Protein AF-A0A3B1DAD1-F1 (afdb_monomer_lite)

pLDDT: mean 84.98, std 16.6, range [37.75, 96.5]

Organism: NCBI:txid652676

Foldseek 3Di:
DDDDDDDDDPPVPDDPPPPPQDAAEDEDALCCLPPCVNQVVQDRFSASSLQSVLVVLVVCPSYQYEYAVVRVVVNVVRYDVVPHDPVSCVSYHHDHPPPVPDDDPVVVVVVVVVLQVQLVVQLVVLVVVLVVCCVPPPDVVSVVSSVVSNVVSNCDDPND

InterPro domains:
  IPR014856 RNA-free ribonuclease P [PF08745] (25-160)
  IPR014856 RNA-free ribonuclease P [PTHR41173] (25-160)
  IPR014856 RNA-free ribonuclease P [TIGR03875] (26-160)

Radius of gyration: 30.33 Å; chains: 1; bounding box: 48×59×116 Å

Secondary structure (DSSP, 8-state):
--------------------PPPEEEE--THHHHSHHHHTTT-SSHHHHHHHHHHHHTT-TTEEEEE-HHHHHHHTTTS-GGGS-TTGGGGEEE----TTT----HHHHHHHHHHHHHHHHHHHHHHHHHHHHHHHH-HHHHHHHHHHHHHHHHH-STT-

Sequence (160 aa):
MQSGDKETGQHAGGYPRAERFKPGKVVLDTSLFVNPDARKYFGDTPTEALEGFLFLAAQIPILEFYMPPSIFRELLNFIHKDKLSGDLLVVLHQKPPNKHELTCPAFLLYELIEDMRDRINKGLRVAESAVRGVSSKGEKVIIQELRRKYREALREGIID

Structure (mmCIF, N/CA/C/O backbone):
data_AF-A0A3B1DAD1-F1
#
_entry.id   AF-A0A3B1DAD1-F1
#
loop_
_atom_site.group_PDB
_atom_site.id
_atom_site.type_symbol
_atom_site.label_atom_id
_atom_site.label_alt_id
_atom_site.label_comp_id
_atom_site.label_asym_id
_atom_site.label_entity_id
_atom_site.label_seq_id
_atom_site.pdbx_PDB_ins_code
_atom_site.Cartn_x
_atom_site.Cartn_y
_atom_site.Cartn_z
_atom_site.occupancy
_atom_site.B_iso_or_equiv
_atom_site.auth_seq_id
_atom_site.auth_comp_id
_atom_site.auth_asym_id
_atom_site.auth_atom_id
_atom_site.pdbx_PDB_model_num
ATOM 1 N N . MET A 1 1 ? -2.921 40.702 -76.253 1.00 40.19 1 MET A N 1
ATOM 2 C CA . MET A 1 1 ? -1.500 40.345 -76.038 1.00 40.19 1 MET A CA 1
ATOM 3 C C . MET A 1 1 ? -1.395 39.986 -74.557 1.00 40.19 1 MET A C 1
ATOM 5 O O . MET A 1 1 ? -1.600 40.874 -73.749 1.00 40.19 1 MET A O 1
ATOM 9 N N . GLN A 1 2 ? -1.498 38.711 -74.143 1.00 40.38 2 GLN A N 1
ATOM 10 C CA . GLN A 1 2 ? -0.359 37.782 -73.927 1.00 40.38 2 GLN A CA 1
ATOM 11 C C . GLN A 1 2 ? 0.885 38.558 -73.465 1.00 40.38 2 GLN A C 1
ATOM 13 O O . GLN A 1 2 ? 1.370 39.400 -74.210 1.00 40.38 2 GLN A O 1
ATOM 18 N N . SER A 1 3 ? 1.379 38.418 -72.235 1.00 38.47 3 SER A N 1
ATOM 19 C CA . SER A 1 3 ? 1.974 37.221 -71.605 1.00 38.47 3 SER A CA 1
ATOM 20 C C . SER A 1 3 ? 2.053 37.516 -70.088 1.00 38.47 3 SER A C 1
ATOM 22 O O . SER A 1 3 ? 2.200 38.675 -69.728 1.00 38.47 3 SER A O 1
ATOM 24 N N . GLY A 1 4 ? 1.841 36.614 -69.130 1.00 40.09 4 GLY A N 1
ATOM 25 C CA . GLY A 1 4 ? 2.505 35.329 -68.974 1.00 40.09 4 GLY A CA 1
ATOM 26 C C . GLY A 1 4 ? 3.767 35.517 -68.130 1.00 40.09 4 GLY A C 1
ATOM 27 O O . GLY A 1 4 ? 4.828 35.649 -68.716 1.00 40.09 4 GLY A O 1
ATOM 28 N N . ASP A 1 5 ? 3.641 35.520 -66.798 1.00 42.44 5 ASP A N 1
ATOM 29 C CA . ASP A 1 5 ? 4.740 35.143 -65.904 1.00 42.44 5 ASP A CA 1
ATOM 30 C C . ASP A 1 5 ? 4.205 34.352 -64.705 1.00 42.44 5 ASP A C 1
ATOM 32 O O . ASP A 1 5 ? 3.169 34.663 -64.113 1.00 42.44 5 ASP A O 1
ATOM 36 N N . LYS A 1 6 ? 4.888 33.238 -64.470 1.00 42.91 6 LYS A N 1
ATOM 37 C CA . LYS A 1 6 ? 4.549 32.110 -63.609 1.00 42.91 6 LYS A CA 1
ATOM 38 C C . LYS A 1 6 ? 5.264 32.224 -62.262 1.00 42.91 6 LYS A C 1
ATOM 40 O O . LYS A 1 6 ? 6.323 32.827 -62.183 1.00 42.91 6 LYS A O 1
ATOM 45 N N . GLU A 1 7 ? 4.739 31.447 -61.307 1.00 38.91 7 GLU A N 1
ATOM 46 C CA . GLU A 1 7 ? 5.480 30.802 -60.206 1.00 38.91 7 GLU A CA 1
ATOM 47 C C . GLU A 1 7 ? 5.955 31.739 -59.070 1.00 38.91 7 GLU A C 1
ATOM 49 O O . GLU A 1 7 ? 6.479 32.817 -59.281 1.00 38.91 7 GLU A O 1
ATOM 54 N N . THR A 1 8 ? 5.781 31.447 -57.781 1.00 37.75 8 THR A N 1
ATOM 55 C CA . THR A 1 8 ? 5.440 30.203 -57.080 1.00 37.75 8 THR A CA 1
ATOM 56 C C . THR A 1 8 ? 4.900 30.575 -55.701 1.00 37.75 8 THR A C 1
ATOM 58 O O . THR A 1 8 ? 5.533 31.333 -54.966 1.00 37.75 8 THR A O 1
ATOM 61 N N . GLY A 1 9 ? 3.758 30.000 -55.325 1.00 40.22 9 GLY A N 1
ATOM 62 C CA . GLY A 1 9 ? 3.328 29.955 -53.934 1.00 40.22 9 GLY A CA 1
ATOM 63 C C . GLY A 1 9 ? 4.258 29.041 -53.141 1.00 40.22 9 GLY A C 1
ATOM 64 O O . GLY A 1 9 ? 4.367 27.853 -53.435 1.00 40.22 9 GLY A O 1
ATOM 65 N N . GLN A 1 10 ? 4.914 29.582 -52.118 1.00 39.16 10 GLN A N 1
ATOM 66 C CA . GLN A 1 10 ? 5.541 28.771 -51.081 1.00 39.16 10 GLN A CA 1
ATOM 67 C C . GLN A 1 10 ? 4.471 28.415 -50.049 1.00 39.16 10 GLN A C 1
ATOM 69 O O . GLN A 1 10 ? 4.306 29.072 -49.024 1.00 39.16 10 GLN A O 1
ATOM 74 N N . HIS A 1 11 ? 3.719 27.352 -50.336 1.00 39.75 11 HIS A N 1
ATOM 75 C CA . HIS A 1 11 ? 3.072 26.586 -49.282 1.00 39.75 11 HIS A CA 1
ATOM 76 C C . HIS A 1 11 ? 4.187 25.944 -48.455 1.00 39.75 11 HIS A C 1
ATOM 78 O O . HIS A 1 11 ? 4.811 24.975 -48.885 1.00 39.75 11 HIS A O 1
ATOM 84 N N . ALA A 1 12 ? 4.459 26.505 -47.277 1.00 45.97 12 ALA A N 1
ATOM 85 C CA . ALA A 1 12 ? 5.251 25.841 -46.256 1.00 45.97 12 ALA A CA 1
ATOM 86 C C . ALA A 1 12 ? 4.487 24.581 -45.822 1.00 45.97 12 ALA A C 1
ATOM 88 O O . ALA A 1 12 ? 3.629 24.618 -44.940 1.00 45.97 12 ALA A O 1
ATOM 89 N N . GLY A 1 13 ? 4.755 23.471 -46.510 1.00 40.97 13 GLY A N 1
ATOM 90 C CA . GLY A 1 13 ? 4.322 22.141 -46.119 1.00 40.97 13 GLY A CA 1
ATOM 91 C C . GLY A 1 13 ? 4.962 21.801 -44.782 1.00 40.97 13 GLY A C 1
ATOM 92 O O . GLY A 1 13 ? 6.097 21.333 -44.723 1.00 40.97 13 GLY A O 1
ATOM 93 N N . GLY A 1 14 ? 4.242 22.076 -43.697 1.00 44.66 14 GLY A N 1
ATOM 94 C CA . GLY A 1 14 ? 4.559 21.526 -42.393 1.00 44.66 14 GLY A CA 1
ATOM 95 C C . GLY A 1 14 ? 4.400 20.016 -42.474 1.00 44.66 14 GLY A C 1
ATOM 96 O O . GLY A 1 14 ? 3.280 19.512 -42.494 1.00 44.66 14 GLY A O 1
ATOM 97 N N . TYR A 1 15 ? 5.517 19.293 -42.549 1.00 45.22 15 TYR A N 1
ATOM 98 C CA . TYR A 1 15 ? 5.517 17.854 -42.322 1.00 45.22 15 TYR A CA 1
ATOM 99 C C . TYR A 1 15 ? 4.831 17.588 -40.975 1.00 45.22 15 TYR A C 1
ATOM 101 O O . TYR A 1 15 ? 5.197 18.237 -39.986 1.00 45.22 15 TYR A O 1
ATOM 109 N N . PRO A 1 16 ? 3.847 16.674 -40.895 1.00 51.47 16 PRO A N 1
ATOM 110 C CA . PRO A 1 16 ? 3.282 16.300 -39.612 1.00 51.47 16 PRO A CA 1
ATOM 111 C C . PRO A 1 16 ? 4.430 15.777 -38.750 1.00 51.47 16 PRO A C 1
ATOM 113 O O . PRO A 1 16 ? 5.113 14.816 -39.106 1.00 51.47 16 PRO A O 1
ATOM 116 N N . ARG A 1 17 ? 4.695 16.469 -37.638 1.00 59.19 17 ARG A N 1
ATOM 117 C CA . ARG A 1 17 ? 5.663 16.037 -36.634 1.00 59.19 17 ARG A CA 1
ATOM 118 C C . ARG A 1 17 ? 5.222 14.646 -36.201 1.00 59.19 17 ARG A C 1
ATOM 120 O O . ARG A 1 17 ? 4.178 14.537 -35.566 1.00 59.19 17 ARG A O 1
ATOM 127 N N . ALA A 1 18 ? 5.982 13.616 -36.582 1.00 59.94 18 ALA A N 1
ATOM 128 C CA . ALA A 1 18 ? 5.729 12.249 -36.152 1.00 59.94 18 ALA A CA 1
ATOM 129 C C . ALA A 1 18 ? 5.472 12.279 -34.642 1.00 59.94 18 ALA A C 1
ATOM 131 O O . ALA A 1 18 ? 6.298 12.815 -33.891 1.00 59.94 18 ALA A O 1
ATOM 132 N N . GLU A 1 19 ? 4.291 11.823 -34.218 1.00 64.62 19 GLU A N 1
ATOM 133 C CA . GLU A 1 19 ? 3.950 11.765 -32.803 1.00 64.62 19 GLU A CA 1
ATOM 134 C C . GLU A 1 19 ? 5.079 11.017 -32.100 1.00 64.62 19 GLU A C 1
ATOM 136 O O . GLU A 1 19 ? 5.363 9.857 -32.402 1.00 64.62 19 GLU A O 1
ATOM 141 N N . ARG A 1 20 ? 5.801 11.716 -31.215 1.00 69.06 20 ARG A N 1
ATOM 142 C CA . ARG A 1 20 ? 6.846 11.086 -30.410 1.00 69.06 20 ARG A CA 1
ATOM 143 C C . ARG A 1 20 ? 6.175 9.962 -29.639 1.00 69.06 20 ARG A C 1
ATOM 145 O O . ARG A 1 20 ? 5.320 10.239 -28.797 1.00 69.06 20 ARG A O 1
ATOM 152 N N . PHE A 1 21 ? 6.576 8.731 -29.934 1.00 74.88 21 PHE A N 1
ATOM 153 C CA . PHE A 1 21 ? 6.165 7.561 -29.182 1.00 74.88 21 PHE A CA 1
ATOM 154 C C . PHE A 1 21 ? 6.388 7.841 -27.689 1.00 74.88 21 PHE A C 1
ATOM 156 O O . PHE A 1 21 ? 7.508 8.141 -27.266 1.00 74.88 21 PHE A O 1
ATOM 163 N N . LYS A 1 22 ? 5.304 7.838 -26.908 1.00 82.56 22 LYS A N 1
A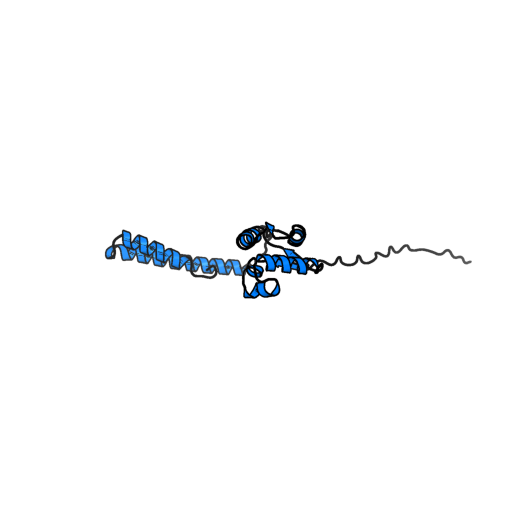TOM 164 C CA . LYS A 1 22 ? 5.366 7.979 -25.454 1.00 82.56 22 LYS A CA 1
ATOM 165 C C . LYS A 1 22 ? 5.409 6.571 -24.868 1.00 82.56 22 LYS A C 1
ATOM 167 O O . LYS A 1 22 ? 4.431 5.848 -25.059 1.00 82.56 22 LYS A O 1
ATOM 172 N N . PRO A 1 23 ? 6.489 6.182 -24.173 1.00 86.50 23 PRO A N 1
ATOM 173 C CA . PRO A 1 23 ? 6.541 4.873 -23.549 1.00 86.50 23 PRO A CA 1
ATOM 174 C C . PRO A 1 23 ? 5.432 4.730 -22.505 1.00 86.50 23 PRO A C 1
ATOM 176 O O . PRO A 1 23 ? 5.053 5.691 -21.823 1.00 86.50 23 PRO A O 1
ATOM 179 N N . GLY A 1 24 ? 4.895 3.515 -22.402 1.00 95.12 24 GLY A N 1
ATOM 180 C CA . GLY A 1 24 ? 3.993 3.145 -21.320 1.00 95.12 24 GLY A CA 1
ATOM 181 C C . GLY A 1 24 ? 4.724 3.213 -19.981 1.00 95.12 24 GLY A C 1
ATOM 182 O O . GLY A 1 24 ? 5.943 3.081 -19.924 1.00 95.12 24 GLY A O 1
ATOM 183 N N . LYS A 1 25 ? 3.994 3.438 -18.889 1.00 95.06 25 LYS A N 1
ATOM 184 C CA . LYS A 1 25 ? 4.587 3.566 -17.551 1.00 95.06 25 LYS A CA 1
ATOM 185 C C . LYS A 1 25 ? 4.078 2.461 -16.655 1.00 95.06 25 LYS A C 1
ATOM 187 O O . LYS A 1 25 ? 2.869 2.282 -16.533 1.00 95.06 25 LYS A O 1
ATOM 192 N N . VAL A 1 26 ? 5.003 1.767 -16.008 1.00 96.12 26 VAL A N 1
ATOM 193 C CA . VAL A 1 26 ? 4.706 0.685 -15.073 1.00 96.12 26 VAL A CA 1
ATOM 194 C C . VAL A 1 26 ? 5.300 1.047 -13.723 1.00 96.12 26 VAL A C 1
ATOM 196 O O . VAL A 1 26 ? 6.459 1.447 -13.639 1.00 96.12 26 VAL A O 1
ATOM 199 N N . VAL A 1 27 ? 4.505 0.925 -12.663 1.00 95.62 27 VAL A N 1
ATOM 200 C CA . VAL A 1 27 ? 4.977 1.101 -11.286 1.00 95.62 27 VAL A CA 1
ATOM 201 C C . VAL A 1 27 ? 5.158 -0.277 -10.666 1.00 95.62 27 VAL A C 1
ATOM 203 O O . VAL A 1 27 ? 4.240 -1.091 -10.693 1.00 95.62 27 VAL A O 1
ATOM 206 N N . LEU A 1 28 ? 6.350 -0.531 -10.141 1.00 95.62 28 LEU A N 1
ATOM 207 C CA . LEU A 1 28 ? 6.750 -1.798 -9.549 1.00 95.62 28 LEU A CA 1
ATOM 208 C C . LEU A 1 28 ? 6.614 -1.760 -8.030 1.00 95.62 28 LEU A C 1
ATOM 210 O O . LEU A 1 28 ? 6.861 -0.732 -7.392 1.00 95.62 28 LEU A O 1
ATOM 214 N N . ASP A 1 29 ? 6.284 -2.918 -7.474 1.00 94.75 29 ASP A N 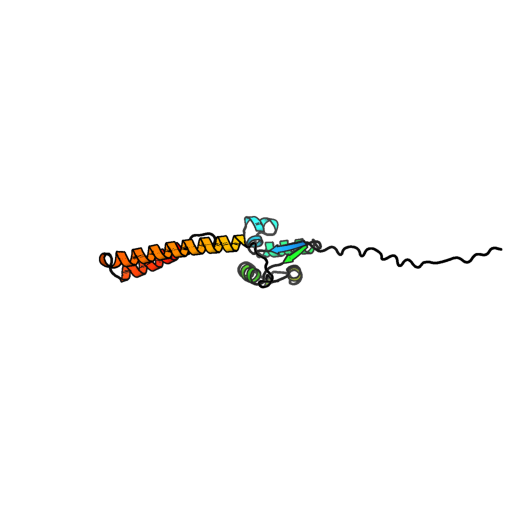1
ATOM 215 C CA . ASP A 1 29 ? 6.158 -3.166 -6.042 1.00 94.75 29 ASP A CA 1
ATOM 216 C C . ASP A 1 29 ? 7.165 -4.237 -5.579 1.00 94.75 29 ASP A C 1
ATOM 218 O O . ASP A 1 29 ? 7.666 -5.016 -6.394 1.00 94.75 29 ASP A O 1
ATOM 222 N N . THR A 1 30 ? 7.475 -4.285 -4.280 1.00 94.31 30 THR A N 1
ATOM 223 C CA . THR A 1 30 ? 8.380 -5.289 -3.691 1.00 94.31 30 THR A CA 1
ATOM 224 C C . THR A 1 30 ? 7.848 -6.704 -3.885 1.00 94.31 30 THR A C 1
ATOM 226 O O . THR A 1 30 ? 8.616 -7.630 -4.155 1.00 94.31 30 THR A O 1
ATOM 229 N N . SER A 1 31 ? 6.526 -6.865 -3.809 1.00 94.94 31 SER A N 1
ATOM 230 C CA . SER A 1 31 ? 5.826 -8.142 -3.926 1.00 94.94 31 SER A CA 1
ATOM 231 C C . SER A 1 31 ? 6.159 -8.902 -5.215 1.00 94.94 31 SER A C 1
ATOM 233 O O . SER A 1 31 ? 6.260 -10.127 -5.169 1.00 94.94 31 SER A O 1
ATOM 235 N N . LEU A 1 32 ? 6.437 -8.205 -6.325 1.00 95.56 32 LEU A N 1
ATOM 236 C CA . LEU A 1 32 ? 6.859 -8.810 -7.596 1.00 95.56 32 LEU A CA 1
ATOM 237 C C . LEU A 1 32 ? 8.141 -9.649 -7.457 1.00 95.56 32 LEU A C 1
ATOM 239 O O . LEU A 1 32 ? 8.286 -10.674 -8.120 1.00 95.56 32 LEU A O 1
ATOM 243 N N . PHE A 1 33 ? 9.053 -9.221 -6.584 1.00 96.19 33 PHE A N 1
ATOM 244 C CA . PHE A 1 33 ? 10.364 -9.841 -6.380 1.00 96.19 33 PHE A CA 1
ATOM 245 C C . PHE A 1 33 ? 10.416 -10.708 -5.123 1.00 96.19 33 PHE A C 1
ATOM 247 O O . PHE A 1 33 ? 11.238 -11.614 -5.028 1.00 96.19 33 PHE A O 1
ATOM 254 N N . VAL A 1 34 ? 9.552 -10.441 -4.143 1.00 94.75 34 VAL A N 1
ATOM 255 C CA . VAL A 1 34 ? 9.570 -11.128 -2.846 1.00 94.75 34 VAL A CA 1
ATOM 256 C C . VAL A 1 34 ? 8.606 -12.312 -2.819 1.00 94.75 34 VAL A C 1
ATOM 258 O O . VAL A 1 34 ? 8.959 -13.359 -2.274 1.00 94.75 34 VAL A O 1
ATOM 261 N N . ASN A 1 35 ? 7.426 -12.212 -3.440 1.00 95.62 35 ASN A N 1
ATOM 262 C CA . ASN A 1 35 ? 6.455 -13.306 -3.461 1.00 95.62 35 ASN A CA 1
ATOM 263 C C . ASN A 1 35 ? 6.978 -14.473 -4.332 1.00 95.62 35 ASN A C 1
ATOM 265 O O . ASN A 1 35 ? 7.199 -14.260 -5.526 1.00 95.62 35 ASN A O 1
ATOM 269 N N . PRO A 1 36 ? 7.148 -15.700 -3.786 1.00 94.25 36 PRO A N 1
ATOM 270 C CA . PRO A 1 36 ? 7.587 -16.869 -4.553 1.00 94.25 36 PRO A CA 1
ATOM 271 C C . PRO A 1 36 ? 6.783 -17.116 -5.837 1.00 94.25 36 PRO A C 1
ATOM 273 O O . PRO A 1 36 ? 7.364 -17.432 -6.873 1.00 94.25 36 PRO A O 1
ATOM 276 N N . ASP A 1 37 ? 5.461 -16.923 -5.797 1.00 94.38 37 ASP A N 1
ATOM 277 C CA . ASP A 1 37 ? 4.584 -17.198 -6.938 1.00 94.38 37 ASP A CA 1
ATOM 278 C C . ASP A 1 37 ? 4.766 -16.210 -8.090 1.00 94.38 37 ASP A C 1
ATOM 280 O O . ASP A 1 37 ? 4.587 -16.583 -9.253 1.00 94.38 37 ASP A O 1
ATOM 284 N N . ALA A 1 38 ? 5.123 -14.966 -7.766 1.00 93.06 38 ALA A N 1
ATOM 285 C CA . ALA A 1 38 ? 5.386 -13.916 -8.741 1.00 93.06 38 ALA A CA 1
ATOM 286 C C . ALA A 1 38 ? 6.829 -13.985 -9.255 1.00 93.06 38 ALA A C 1
ATOM 288 O O . ALA A 1 38 ? 7.064 -13.922 -10.461 1.00 93.06 38 ALA A O 1
ATOM 289 N N . ARG A 1 39 ? 7.801 -14.159 -8.353 1.00 94.75 39 ARG A N 1
ATOM 290 C CA . ARG A 1 39 ? 9.221 -14.034 -8.697 1.00 94.75 39 ARG A CA 1
ATOM 291 C C . ARG A 1 39 ? 9.773 -15.206 -9.508 1.00 94.75 39 ARG A C 1
ATOM 293 O O . ARG A 1 39 ? 10.752 -15.017 -10.220 1.00 94.75 39 ARG A O 1
ATOM 300 N N . LYS A 1 40 ? 9.127 -16.381 -9.463 1.00 93.31 40 LYS A N 1
ATOM 301 C CA . LYS A 1 40 ? 9.548 -17.609 -10.173 1.00 93.31 40 LYS A CA 1
ATOM 302 C C . LYS A 1 40 ? 9.761 -17.444 -11.683 1.00 93.31 40 LYS A C 1
ATOM 304 O O . LYS A 1 40 ? 10.429 -18.265 -12.295 1.00 93.31 40 LYS A O 1
ATOM 309 N N . TYR A 1 41 ? 9.175 -16.411 -12.290 1.00 92.06 41 TYR A N 1
ATOM 310 C CA . TYR A 1 41 ? 9.364 -16.096 -13.709 1.00 92.06 41 TYR A CA 1
ATOM 311 C C . TYR A 1 41 ? 10.655 -15.311 -13.996 1.00 92.06 41 TYR A C 1
ATOM 313 O O . TYR A 1 41 ? 11.022 -15.163 -15.158 1.00 92.06 41 TYR A O 1
ATOM 321 N N . PHE A 1 42 ? 11.327 -14.804 -12.960 1.00 94.81 42 PHE A N 1
ATOM 322 C CA . PHE A 1 42 ? 12.499 -13.932 -13.064 1.00 94.81 42 PHE A CA 1
ATOM 323 C C . PHE A 1 42 ? 13.730 -14.482 -12.331 1.00 94.81 42 PHE A C 1
ATOM 325 O O . PHE A 1 42 ? 14.846 -14.216 -12.765 1.00 94.81 42 PHE A O 1
ATOM 332 N N . GLY A 1 43 ? 13.548 -15.233 -11.238 1.00 94.69 43 GLY A N 1
ATOM 333 C CA . GLY A 1 43 ? 14.638 -15.853 -10.477 1.00 94.69 43 GLY A CA 1
ATOM 334 C C . GLY A 1 43 ? 14.163 -16.575 -9.212 1.00 94.69 43 GLY A C 1
ATOM 335 O O . GLY A 1 43 ? 13.037 -16.371 -8.750 1.00 94.69 43 GLY A O 1
ATOM 336 N N . ASP A 1 44 ? 15.023 -17.415 -8.634 1.00 94.50 44 ASP A N 1
ATOM 337 C CA . ASP A 1 44 ? 14.679 -18.252 -7.474 1.00 94.50 44 ASP A CA 1
ATOM 338 C C . ASP A 1 44 ? 14.722 -17.455 -6.160 1.00 94.50 44 ASP A C 1
ATOM 340 O O . ASP A 1 44 ? 13.885 -17.633 -5.258 1.00 94.50 44 ASP A O 1
ATOM 344 N N . THR A 1 45 ? 15.658 -16.510 -6.068 1.00 95.81 45 THR A N 1
ATOM 345 C CA . THR A 1 45 ? 15.792 -15.558 -4.958 1.00 95.81 45 THR A CA 1
ATOM 346 C C . THR A 1 45 ? 15.287 -14.158 -5.335 1.00 95.81 45 THR A C 1
ATOM 348 O O . THR A 1 45 ? 15.261 -13.807 -6.513 1.00 95.81 45 THR A O 1
ATOM 351 N N . PRO A 1 46 ? 14.933 -13.291 -4.363 1.00 96.12 46 PRO A N 1
ATOM 352 C CA . PRO A 1 46 ? 14.546 -11.908 -4.664 1.00 96.12 46 PRO A CA 1
ATOM 353 C C . PRO A 1 46 ? 15.627 -11.094 -5.389 1.00 96.12 46 PRO A C 1
ATOM 355 O O . PRO A 1 46 ? 15.304 -10.208 -6.177 1.00 96.12 46 PRO A O 1
ATOM 358 N N . THR A 1 47 ? 16.908 -11.390 -5.134 1.00 95.75 47 THR A N 1
ATOM 359 C CA . THR A 1 47 ? 18.027 -10.699 -5.800 1.00 95.75 47 THR A CA 1
ATOM 360 C C . THR A 1 47 ? 18.101 -11.096 -7.273 1.00 95.75 47 THR A C 1
ATOM 362 O O . THR A 1 47 ? 18.120 -10.219 -8.130 1.00 95.75 47 THR A O 1
ATOM 365 N N . GLU A 1 48 ? 18.061 -12.398 -7.566 1.00 95.38 48 GLU A N 1
ATOM 366 C CA . GLU A 1 48 ? 18.044 -12.911 -8.943 1.00 95.38 48 GLU A CA 1
ATOM 367 C C . GLU A 1 48 ? 16.788 -12.468 -9.688 1.00 95.38 48 GLU A C 1
ATOM 369 O O . GLU A 1 48 ? 16.866 -12.081 -10.846 1.00 95.38 48 GLU A O 1
ATOM 374 N N . ALA A 1 49 ? 15.632 -12.461 -9.019 1.00 96.50 49 ALA A N 1
ATOM 375 C CA . ALA A 1 49 ? 14.388 -12.010 -9.622 1.00 96.50 49 ALA A CA 1
ATOM 376 C C . ALA A 1 49 ? 14.439 -10.533 -10.026 1.00 96.50 49 ALA A C 1
ATOM 378 O O . ALA A 1 49 ? 13.969 -10.173 -11.103 1.00 96.50 49 ALA A O 1
ATOM 379 N N . LEU A 1 50 ? 15.025 -9.671 -9.188 1.00 95.62 50 LEU A N 1
ATOM 380 C CA . LEU A 1 50 ? 15.237 -8.272 -9.547 1.00 95.62 50 LEU A CA 1
ATOM 381 C C . LEU A 1 50 ? 16.216 -8.145 -10.719 1.00 95.62 50 LEU A C 1
ATOM 383 O O . LEU A 1 50 ? 15.941 -7.407 -11.660 1.00 95.62 50 LEU A O 1
ATOM 387 N N . GLU A 1 51 ? 17.338 -8.860 -10.685 1.00 94.56 51 GLU A N 1
ATOM 388 C CA . GLU A 1 51 ? 18.340 -8.818 -11.752 1.00 94.56 51 GLU A CA 1
ATOM 389 C C . GLU A 1 51 ? 17.779 -9.312 -13.094 1.00 94.56 51 GLU A C 1
ATOM 391 O O . GLU A 1 51 ? 17.866 -8.604 -14.101 1.00 94.56 51 GLU A O 1
ATOM 396 N N . GLY A 1 52 ? 17.130 -10.477 -13.098 1.00 94.75 52 GLY A N 1
ATOM 397 C CA . GLY A 1 52 ? 16.491 -11.067 -14.271 1.00 94.75 52 GLY A CA 1
ATOM 398 C C . GLY A 1 52 ? 15.380 -10.180 -14.828 1.00 94.75 52 GLY A C 1
ATOM 399 O O . GLY A 1 52 ? 15.296 -9.975 -16.039 1.00 94.75 52 GLY A O 1
ATOM 400 N N . PHE A 1 53 ? 14.574 -9.569 -13.955 1.00 95.81 53 PHE A N 1
ATOM 401 C CA . PHE A 1 53 ? 13.588 -8.582 -14.379 1.00 95.81 53 PHE A CA 1
ATOM 402 C C . PHE A 1 53 ? 14.242 -7.363 -15.039 1.00 95.81 53 PHE A C 1
ATOM 404 O O . PHE A 1 53 ? 13.819 -6.972 -16.124 1.00 95.81 53 PHE A O 1
ATOM 411 N N . LEU A 1 54 ? 15.261 -6.757 -14.418 1.00 94.38 54 LEU A N 1
ATOM 412 C CA . LEU A 1 54 ? 15.915 -5.558 -14.957 1.00 94.38 54 LEU A CA 1
ATOM 413 C C . LEU A 1 54 ? 16.601 -5.842 -16.298 1.00 94.38 54 LEU A C 1
ATOM 415 O O . LEU A 1 54 ? 16.568 -4.993 -17.189 1.00 94.38 54 LEU A O 1
ATOM 419 N N . PHE A 1 55 ? 17.156 -7.043 -16.470 1.00 93.88 55 PHE A N 1
ATOM 420 C CA . PHE A 1 55 ? 17.709 -7.496 -17.743 1.00 93.88 55 PHE A CA 1
ATOM 421 C C . PHE A 1 55 ? 16.650 -7.537 -18.853 1.00 93.88 55 PHE A C 1
ATOM 423 O O . PHE A 1 55 ? 16.883 -7.021 -19.946 1.00 93.88 55 PHE A O 1
ATOM 430 N N . LEU A 1 56 ? 15.467 -8.094 -18.575 1.00 94.00 56 LEU A N 1
ATOM 431 C CA . LEU A 1 56 ? 14.352 -8.113 -19.529 1.00 94.00 56 LEU A CA 1
ATOM 432 C C . LEU A 1 56 ? 13.788 -6.707 -19.773 1.00 94.00 56 LEU A C 1
ATOM 434 O O . LEU A 1 56 ? 13.520 -6.329 -20.912 1.00 94.00 56 LEU A O 1
ATOM 438 N N . ALA A 1 57 ? 13.645 -5.908 -18.716 1.00 93.94 57 ALA A N 1
ATOM 439 C CA . ALA A 1 57 ? 13.152 -4.538 -18.781 1.00 93.94 57 ALA A CA 1
ATOM 440 C C . ALA A 1 57 ? 14.036 -3.648 -19.670 1.00 93.94 57 ALA A C 1
ATOM 442 O O . ALA A 1 57 ? 13.511 -2.860 -20.455 1.00 93.94 57 ALA A O 1
ATOM 443 N N . ALA A 1 58 ? 15.362 -3.826 -19.622 1.00 92.44 58 ALA A N 1
ATOM 444 C CA . ALA A 1 58 ? 16.310 -3.111 -20.479 1.00 92.44 58 ALA A CA 1
ATOM 445 C C . ALA A 1 58 ? 16.075 -3.350 -21.984 1.00 92.44 58 ALA A C 1
ATOM 447 O O . ALA A 1 58 ? 16.457 -2.523 -22.811 1.00 92.44 58 ALA A O 1
ATOM 448 N N . GLN A 1 59 ? 15.442 -4.468 -22.349 1.00 92.94 59 GLN A N 1
ATOM 449 C CA . GLN A 1 59 ? 15.162 -4.848 -23.736 1.00 92.94 59 GLN A CA 1
ATOM 450 C C . GLN A 1 59 ? 13.804 -4.334 -24.239 1.00 92.94 59 GLN A C 1
ATOM 452 O O . GLN A 1 59 ? 13.481 -4.513 -25.414 1.00 92.94 59 GLN A O 1
ATOM 457 N N . ILE A 1 60 ? 13.004 -3.688 -23.381 1.00 92.81 60 ILE A N 1
ATOM 458 C CA . ILE A 1 60 ? 11.650 -3.217 -23.698 1.00 92.81 60 ILE A CA 1
ATOM 459 C C . ILE A 1 60 ? 11.633 -1.677 -23.684 1.00 92.81 60 ILE A C 1
ATOM 461 O O . ILE A 1 60 ? 11.134 -1.068 -22.740 1.00 92.81 60 ILE A O 1
ATOM 465 N N . PRO A 1 61 ? 12.117 -1.000 -24.748 1.00 87.50 61 PRO A N 1
ATOM 466 C CA . PRO A 1 61 ? 12.200 0.467 -24.790 1.00 87.50 61 PRO A CA 1
ATOM 467 C C . PRO A 1 61 ? 10.827 1.149 -24.855 1.00 87.50 61 PRO A C 1
ATOM 469 O O . PRO A 1 61 ? 10.720 2.369 -24.744 1.00 87.50 61 PRO A O 1
ATOM 472 N N . ILE A 1 62 ? 9.764 0.367 -25.064 1.00 94.06 62 ILE A N 1
ATOM 473 C CA . ILE A 1 62 ? 8.394 0.866 -25.110 1.00 94.06 62 ILE A CA 1
ATOM 474 C C . ILE A 1 62 ? 7.779 1.095 -23.723 1.00 94.06 62 ILE A C 1
ATOM 476 O O . ILE A 1 62 ? 6.687 1.660 -23.642 1.00 94.06 62 ILE A O 1
ATOM 480 N N . LEU A 1 63 ? 8.453 0.665 -22.650 1.00 95.31 63 LEU A N 1
ATOM 481 C CA . LEU A 1 63 ? 8.006 0.807 -21.268 1.00 95.31 63 LEU A CA 1
ATOM 482 C C . LEU A 1 63 ? 9.073 1.493 -20.410 1.00 95.31 63 LEU A C 1
ATOM 484 O O . LEU A 1 63 ? 10.263 1.230 -20.536 1.00 95.31 63 LEU A O 1
ATOM 488 N N . GLU A 1 64 ? 8.620 2.338 -19.491 1.00 95.12 64 GLU A N 1
ATOM 489 C CA . GLU A 1 64 ? 9.424 2.906 -18.413 1.00 95.12 64 GLU A CA 1
ATOM 490 C C . GLU A 1 64 ? 8.974 2.313 -17.077 1.00 95.12 64 GLU A C 1
ATOM 492 O O . GLU A 1 64 ? 7.780 2.318 -16.744 1.00 95.12 64 GLU A O 1
ATOM 497 N N . PHE A 1 65 ? 9.940 1.852 -16.287 1.00 96.00 65 PHE A N 1
ATOM 498 C CA . PHE A 1 65 ? 9.688 1.212 -15.003 1.00 96.00 65 PHE A CA 1
ATOM 499 C C . PHE A 1 65 ? 10.011 2.154 -13.851 1.00 96.00 65 PHE A C 1
ATOM 501 O O . PHE A 1 65 ? 11.112 2.694 -13.748 1.00 96.00 65 PHE A O 1
ATOM 508 N N . TYR A 1 66 ? 9.039 2.335 -12.964 1.00 95.94 66 TYR A N 1
ATOM 509 C CA . TYR A 1 66 ? 9.123 3.235 -11.825 1.00 95.94 66 TYR A CA 1
ATOM 510 C C . TYR A 1 66 ? 8.974 2.477 -10.515 1.00 95.94 66 TYR A C 1
ATOM 512 O O . TYR A 1 66 ? 8.196 1.535 -10.418 1.00 95.94 66 TYR A O 1
ATOM 520 N N . MET A 1 67 ? 9.649 2.946 -9.472 1.00 95.94 67 MET A N 1
ATOM 521 C CA . MET A 1 67 ? 9.417 2.483 -8.107 1.00 95.94 67 MET A CA 1
ATOM 522 C C . MET A 1 67 ? 9.481 3.667 -7.139 1.00 95.94 67 MET A C 1
ATOM 524 O O . MET A 1 67 ? 10.419 4.466 -7.206 1.00 95.94 67 MET A O 1
ATOM 528 N N . PRO A 1 68 ? 8.522 3.830 -6.214 1.00 95.38 68 PRO A N 1
ATOM 529 C CA . PRO A 1 68 ? 8.652 4.847 -5.182 1.00 95.38 68 PRO A CA 1
ATOM 530 C C . PRO A 1 68 ? 9.876 4.570 -4.290 1.00 95.38 68 PRO A C 1
ATOM 532 O O . PRO A 1 68 ? 10.095 3.421 -3.904 1.00 95.38 68 PRO A O 1
ATOM 535 N N . PRO A 1 69 ? 10.644 5.593 -3.866 1.00 94.56 69 PRO A N 1
ATOM 536 C CA . PRO A 1 69 ? 11.830 5.380 -3.031 1.00 94.56 69 PRO A CA 1
ATOM 537 C C . PRO A 1 69 ? 11.556 4.640 -1.712 1.00 94.56 69 PRO A C 1
ATOM 539 O O . PRO A 1 69 ? 12.433 3.963 -1.189 1.00 94.56 69 PRO A O 1
ATOM 542 N N . SER A 1 70 ? 10.351 4.770 -1.146 1.00 94.56 70 SER A N 1
ATOM 543 C CA . SER A 1 70 ? 9.947 4.018 0.050 1.00 94.56 70 SER A CA 1
ATOM 544 C C . SER A 1 70 ? 9.832 2.521 -0.212 1.00 94.56 70 SER A C 1
ATOM 546 O O . SER A 1 70 ? 10.313 1.740 0.599 1.00 94.56 70 SER A O 1
ATOM 548 N N . ILE A 1 71 ? 9.256 2.150 -1.354 1.00 95.56 71 ILE A N 1
ATOM 549 C CA . ILE A 1 71 ? 9.106 0.761 -1.792 1.00 95.56 71 ILE A CA 1
ATOM 550 C C . ILE A 1 71 ? 10.480 0.178 -2.133 1.00 95.56 71 ILE A C 1
ATOM 552 O O . ILE A 1 71 ? 10.815 -0.919 -1.705 1.00 95.56 71 ILE A O 1
ATOM 556 N N . PHE A 1 72 ? 11.351 0.954 -2.786 1.00 93.88 72 PHE A N 1
ATOM 557 C CA . PHE A 1 72 ? 12.727 0.515 -3.030 1.00 93.88 72 PHE A CA 1
ATOM 558 C C . PHE A 1 72 ? 13.505 0.271 -1.726 1.00 93.88 72 PHE A C 1
ATOM 560 O O . PHE A 1 72 ? 14.245 -0.703 -1.623 1.00 93.88 72 PHE A O 1
ATOM 567 N N . ARG A 1 73 ? 13.315 1.107 -0.695 1.00 94.19 73 ARG A N 1
ATOM 568 C CA . ARG A 1 73 ? 13.914 0.869 0.632 1.00 94.19 73 ARG A CA 1
ATOM 569 C C . ARG A 1 73 ? 13.403 -0.405 1.295 1.00 94.19 73 ARG A C 1
ATOM 571 O O . ARG A 1 73 ? 14.182 -1.073 1.961 1.00 94.19 73 ARG A O 1
ATOM 578 N N . GLU A 1 74 ? 12.126 -0.726 1.132 1.00 95.06 74 GLU A N 1
ATOM 579 C CA . GLU A 1 74 ? 11.574 -1.989 1.615 1.00 95.06 74 GLU A CA 1
ATOM 580 C C . GLU A 1 74 ? 12.216 -3.176 0.888 1.00 95.06 74 GLU A C 1
ATOM 582 O O . GLU A 1 74 ? 12.648 -4.126 1.540 1.00 95.06 74 GLU A O 1
ATOM 587 N N . LEU A 1 75 ? 12.372 -3.077 -0.438 1.00 94.69 75 LEU A N 1
ATOM 588 C CA . LEU A 1 75 ? 12.998 -4.111 -1.260 1.00 94.69 75 LEU A CA 1
ATOM 589 C C . LEU A 1 75 ? 14.431 -4.419 -0.811 1.00 94.69 75 LEU A C 1
ATOM 591 O O . LEU A 1 75 ? 14.815 -5.585 -0.784 1.00 94.69 75 LEU A O 1
ATOM 595 N N . LEU A 1 76 ? 15.198 -3.400 -0.402 1.00 93.25 76 LEU A N 1
ATOM 596 C CA . LEU A 1 76 ? 16.572 -3.560 0.098 1.00 93.25 76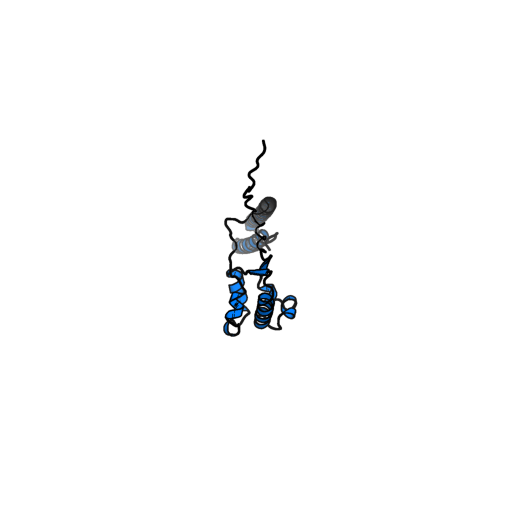 LEU A CA 1
ATOM 597 C C . LEU A 1 76 ? 16.690 -4.500 1.309 1.00 93.25 76 LEU A C 1
ATOM 599 O O . LEU A 1 76 ? 17.778 -5.010 1.551 1.00 93.25 76 LEU A O 1
ATOM 603 N N . ASN A 1 77 ? 15.604 -4.777 2.037 1.00 95.56 77 ASN A N 1
ATOM 604 C CA . ASN A 1 77 ? 15.617 -5.760 3.126 1.00 95.56 77 ASN A CA 1
ATOM 605 C C . ASN A 1 77 ? 15.647 -7.217 2.629 1.00 95.56 77 ASN A C 1
ATOM 607 O O . ASN A 1 77 ? 15.927 -8.122 3.411 1.00 95.56 77 ASN A O 1
ATOM 611 N N . PHE A 1 78 ? 15.345 -7.449 1.349 1.00 95.12 78 PHE A N 1
ATOM 612 C CA . PHE A 1 78 ? 15.223 -8.780 0.748 1.00 95.12 78 PHE A CA 1
ATOM 613 C C . PHE A 1 78 ? 16.313 -9.086 -0.284 1.00 95.12 78 PHE A C 1
ATOM 615 O O . PHE A 1 78 ? 16.423 -10.229 -0.729 1.00 95.12 78 PHE A O 1
ATOM 622 N N . ILE A 1 79 ? 17.096 -8.081 -0.689 1.00 94.06 79 ILE A N 1
ATOM 623 C CA . ILE A 1 79 ? 18.086 -8.201 -1.764 1.00 94.06 79 ILE A CA 1
ATOM 624 C C . ILE A 1 79 ? 19.502 -7.875 -1.295 1.00 94.06 79 ILE A C 1
ATOM 626 O O . ILE A 1 79 ? 19.722 -7.037 -0.422 1.00 94.06 79 ILE A O 1
ATOM 630 N N . HIS A 1 80 ? 20.480 -8.487 -1.956 1.00 91.88 80 HIS A N 1
ATOM 631 C CA . HIS A 1 80 ? 21.896 -8.168 -1.795 1.00 91.88 80 HIS A CA 1
ATOM 632 C C . HIS A 1 80 ? 22.319 -7.176 -2.878 1.00 91.88 80 HIS A C 1
ATOM 634 O O . HIS A 1 80 ? 22.648 -7.561 -3.998 1.00 91.88 80 HIS A O 1
ATOM 640 N N . LYS A 1 81 ? 22.265 -5.877 -2.563 1.00 83.75 81 LYS A N 1
ATOM 641 C CA . LYS A 1 81 ? 22.529 -4.800 -3.536 1.00 83.75 81 LYS A CA 1
ATOM 642 C C . LYS A 1 81 ? 23.930 -4.878 -4.155 1.00 83.75 81 LYS A C 1
ATOM 644 O O . LYS A 1 81 ? 24.101 -4.498 -5.306 1.00 83.75 81 LYS A O 1
ATOM 649 N N . ASP A 1 82 ? 24.911 -5.363 -3.404 1.00 86.25 82 ASP A N 1
ATOM 650 C CA . ASP A 1 82 ? 26.294 -5.587 -3.840 1.00 86.25 82 ASP A CA 1
ATOM 651 C C . ASP A 1 82 ? 26.421 -6.611 -4.976 1.00 86.25 82 ASP A C 1
ATOM 653 O O . ASP A 1 82 ? 27.403 -6.585 -5.711 1.00 86.25 82 ASP A O 1
ATOM 657 N N . LYS A 1 83 ? 25.415 -7.474 -5.148 1.00 85.62 83 LYS A N 1
ATOM 658 C CA . LYS A 1 83 ? 25.367 -8.470 -6.222 1.00 85.62 83 LYS A CA 1
ATOM 659 C C . LYS A 1 83 ? 24.691 -7.964 -7.494 1.00 85.62 83 LYS A C 1
ATOM 661 O O . LYS A 1 83 ? 24.714 -8.665 -8.494 1.00 85.62 83 LYS A O 1
ATOM 666 N N . LEU A 1 84 ? 24.090 -6.774 -7.469 1.00 83.94 84 LEU A N 1
ATOM 667 C CA . LEU A 1 84 ? 23.411 -6.210 -8.632 1.00 83.94 84 LEU A CA 1
ATOM 668 C C . LEU A 1 84 ? 24.391 -5.411 -9.486 1.00 83.94 84 LEU A C 1
ATOM 670 O O . LEU A 1 84 ? 25.107 -4.545 -8.979 1.00 83.94 84 LEU A O 1
ATOM 674 N N . SER A 1 85 ? 24.360 -5.636 -10.799 1.00 80.44 85 SER A N 1
ATOM 675 C CA . SER A 1 85 ? 25.078 -4.774 -11.736 1.00 80.44 85 SER A CA 1
ATOM 676 C C . SER A 1 85 ? 24.564 -3.331 -11.641 1.00 80.44 85 SER A C 1
ATOM 678 O O . SER A 1 85 ? 23.363 -3.071 -11.761 1.00 80.44 85 SER A O 1
ATOM 680 N N . GLY A 1 86 ? 25.479 -2.378 -11.435 1.00 75.88 86 GLY A N 1
ATOM 681 C CA . GLY A 1 86 ? 25.149 -0.953 -11.323 1.00 75.88 86 GLY A CA 1
ATOM 682 C C . GLY A 1 86 ? 24.426 -0.405 -12.557 1.00 75.88 86 GLY A C 1
ATOM 683 O O . GLY A 1 86 ? 23.553 0.452 -12.420 1.00 75.88 86 GLY A O 1
ATOM 684 N N . ASP A 1 87 ? 24.716 -0.961 -13.735 1.00 76.88 87 ASP A N 1
ATOM 685 C CA . ASP A 1 87 ? 24.112 -0.556 -15.007 1.00 76.88 87 ASP A CA 1
ATOM 686 C C . ASP A 1 87 ? 22.632 -0.956 -15.102 1.00 76.88 87 ASP A C 1
ATOM 688 O O . ASP A 1 87 ? 21.820 -0.226 -15.670 1.00 76.88 87 ASP A O 1
ATOM 692 N N . LEU A 1 88 ? 22.242 -2.076 -14.481 1.00 78.25 88 LEU A N 1
ATOM 693 C CA . LEU A 1 88 ? 20.850 -2.539 -14.467 1.00 78.25 88 LEU A CA 1
ATOM 694 C C . LEU A 1 88 ? 19.966 -1.665 -13.575 1.00 78.25 88 LEU A C 1
ATOM 696 O O . LEU A 1 88 ? 18.784 -1.482 -13.859 1.00 78.25 88 LEU A O 1
ATOM 700 N N . LEU A 1 89 ? 20.531 -1.064 -12.524 1.00 78.44 89 LEU A N 1
ATOM 701 C CA . LEU A 1 89 ? 19.784 -0.160 -11.647 1.00 78.44 89 LEU A CA 1
ATOM 702 C C . LEU A 1 89 ? 19.350 1.131 -12.356 1.00 78.44 89 LEU A C 1
ATOM 704 O O . LEU A 1 89 ? 18.391 1.759 -11.914 1.00 78.44 89 LEU A O 1
ATOM 708 N N . VAL A 1 90 ? 20.002 1.508 -13.462 1.00 85.88 90 VAL A N 1
ATOM 709 C CA . VAL A 1 90 ? 19.616 2.674 -14.275 1.00 85.88 90 VAL A CA 1
ATOM 710 C C . VAL A 1 90 ? 18.263 2.460 -14.966 1.00 85.88 90 VAL A C 1
ATOM 712 O O . VAL A 1 90 ? 17.546 3.428 -15.211 1.00 85.88 90 VAL A O 1
ATOM 715 N N . VAL A 1 91 ? 17.879 1.203 -15.219 1.00 90.00 91 VAL A N 1
ATOM 716 C CA . VAL A 1 91 ? 16.584 0.829 -15.819 1.00 90.00 91 VAL A CA 1
ATOM 717 C C . VAL A 1 91 ? 15.410 1.159 -14.885 1.00 90.00 91 VAL A C 1
ATOM 719 O O . VAL A 1 91 ? 14.287 1.368 -15.343 1.00 90.00 91 VAL A O 1
ATOM 722 N N . LEU A 1 92 ? 15.653 1.231 -13.570 1.00 92.56 92 LEU A N 1
ATOM 723 C CA . LEU A 1 92 ? 14.623 1.478 -12.568 1.00 92.56 92 LEU A CA 1
ATOM 724 C C . LEU A 1 92 ? 14.585 2.947 -12.132 1.00 92.56 92 LEU A C 1
ATOM 726 O O . LEU A 1 92 ? 15.421 3.422 -11.360 1.00 92.56 92 LEU A O 1
ATOM 730 N N . HIS A 1 93 ? 13.538 3.663 -12.532 1.00 94.31 93 HIS A N 1
ATOM 731 C CA . HIS A 1 93 ? 13.351 5.056 -12.147 1.00 94.31 93 HIS A CA 1
ATOM 732 C C . HIS A 1 93 ? 12.745 5.180 -10.747 1.00 94.31 93 HIS A C 1
ATOM 734 O O . HIS A 1 93 ? 11.549 4.965 -10.528 1.00 94.31 93 HIS A O 1
ATOM 740 N N . GLN A 1 94 ? 13.550 5.616 -9.780 1.00 93.38 94 GLN A N 1
ATOM 741 C CA . GLN A 1 94 ? 13.031 5.941 -8.455 1.00 93.38 94 GLN A CA 1
ATOM 742 C C . GLN A 1 94 ? 12.295 7.284 -8.469 1.00 93.38 94 GLN A C 1
ATOM 744 O O . GLN A 1 94 ? 12.916 8.343 -8.561 1.00 93.38 94 GLN A O 1
ATOM 749 N N . LYS A 1 95 ? 10.962 7.253 -8.361 1.00 93.44 95 LYS A N 1
ATOM 750 C CA . LYS A 1 95 ? 10.128 8.463 -8.391 1.00 93.44 95 LYS A CA 1
ATOM 751 C C . LYS A 1 95 ? 8.983 8.383 -7.379 1.00 93.44 95 LYS A C 1
ATOM 753 O O . LYS A 1 95 ? 8.186 7.448 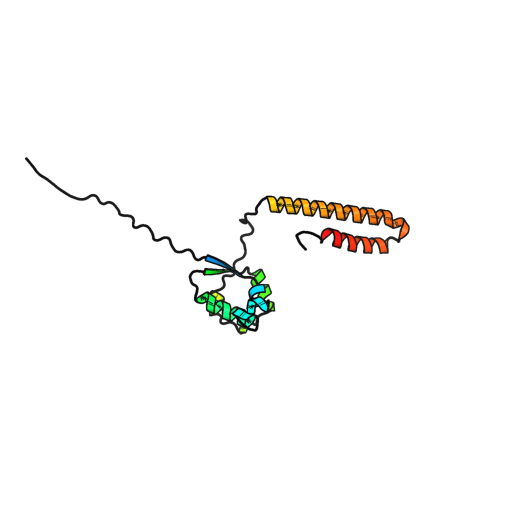-7.443 1.00 93.44 95 LYS A O 1
ATOM 758 N N . PRO A 1 96 ? 8.863 9.346 -6.445 1.00 90.75 96 PRO A N 1
ATOM 759 C CA . PRO A 1 96 ? 7.725 9.390 -5.538 1.00 90.75 96 PRO A CA 1
ATOM 760 C C . PRO A 1 96 ? 6.444 9.817 -6.278 1.00 90.75 96 PRO A C 1
ATOM 762 O O . PRO A 1 96 ? 6.521 10.562 -7.261 1.00 90.75 96 PRO A O 1
ATOM 765 N N . PRO A 1 97 ? 5.258 9.404 -5.796 1.00 88.50 97 PRO A N 1
ATOM 766 C CA . PRO A 1 97 ? 4.001 9.939 -6.304 1.00 88.50 97 PRO A CA 1
ATOM 767 C C . PRO A 1 97 ? 3.916 11.445 -6.027 1.00 88.50 97 PRO A C 1
ATOM 769 O O . PRO A 1 97 ? 4.347 11.912 -4.967 1.00 88.50 97 PRO A O 1
ATOM 772 N N . ASN A 1 98 ? 3.329 12.208 -6.954 1.00 89.12 98 ASN A N 1
ATOM 773 C CA . ASN A 1 98 ? 3.101 13.636 -6.740 1.00 89.12 98 ASN A CA 1
ATOM 774 C C . ASN A 1 98 ? 1.885 13.856 -5.835 1.00 89.12 98 ASN A C 1
ATOM 776 O O . ASN A 1 98 ? 0.780 14.080 -6.314 1.00 89.12 98 ASN A O 1
ATOM 780 N N . LYS A 1 99 ? 2.099 13.790 -4.519 1.00 85.56 99 LYS A N 1
ATOM 781 C CA . LYS A 1 99 ? 1.034 13.839 -3.503 1.00 85.56 99 LYS A CA 1
ATOM 782 C C . LYS A 1 99 ? 0.145 15.086 -3.573 1.00 85.56 99 LYS A C 1
ATOM 784 O O . LYS A 1 99 ? -0.984 15.025 -3.106 1.00 85.56 99 LYS A O 1
ATOM 789 N N . HIS A 1 100 ? 0.642 16.191 -4.127 1.00 88.06 100 HIS A N 1
ATOM 790 C CA . HIS A 1 100 ? -0.097 17.455 -4.210 1.00 88.06 100 HIS A CA 1
ATOM 791 C C . HIS A 1 100 ? -0.961 17.576 -5.472 1.00 88.06 100 HIS A C 1
ATOM 793 O O . HIS A 1 100 ? -1.867 18.399 -5.503 1.00 88.06 100 HIS A O 1
ATOM 799 N N . GLU A 1 101 ? -0.705 16.750 -6.489 1.00 88.69 101 GLU A N 1
ATOM 800 C CA . GLU A 1 101 ? -1.430 16.750 -7.770 1.00 88.69 101 GLU A CA 1
ATOM 801 C C . GLU A 1 101 ? -2.277 15.482 -7.969 1.00 88.69 101 GLU A C 1
ATOM 803 O O . GLU A 1 101 ? -2.821 15.252 -9.050 1.00 88.69 101 GLU A O 1
ATOM 808 N N . LEU A 1 102 ? -2.386 14.628 -6.947 1.00 87.06 102 LEU A N 1
ATOM 809 C CA . LEU A 1 102 ? -3.226 13.437 -7.022 1.00 87.06 102 LEU A CA 1
ATOM 810 C C . LEU A 1 102 ? -4.697 13.838 -7.133 1.00 87.06 102 LEU A C 1
ATOM 812 O O . LEU A 1 102 ? -5.234 14.547 -6.283 1.00 87.06 102 LEU A O 1
ATOM 816 N N . THR A 1 103 ? -5.359 13.323 -8.165 1.00 89.00 103 THR A N 1
ATOM 817 C CA . THR A 1 103 ? -6.815 13.371 -8.286 1.00 89.00 103 THR A CA 1
ATOM 818 C C . THR A 1 103 ? -7.390 12.069 -7.744 1.00 89.00 103 THR A C 1
ATOM 820 O O . THR A 1 103 ? -6.902 10.982 -8.049 1.00 89.00 103 THR A O 1
ATOM 823 N N . CYS A 1 104 ? -8.407 12.179 -6.895 1.00 87.31 104 CYS A N 1
ATOM 824 C CA . CYS A 1 104 ? -9.099 11.044 -6.300 1.00 87.31 104 CYS A CA 1
ATOM 825 C C . CYS A 1 104 ? -10.604 11.230 -6.527 1.00 87.31 104 CYS A C 1
ATOM 827 O O . CYS A 1 104 ? -11.110 12.328 -6.269 1.00 87.31 104 CYS A O 1
ATOM 829 N N . PRO A 1 105 ? -11.328 10.209 -7.018 1.00 94.25 105 PRO A N 1
ATOM 830 C CA . PRO A 1 105 ? -12.780 10.258 -7.087 1.00 94.25 105 PRO A CA 1
ATOM 831 C C . PRO A 1 105 ? -13.392 10.631 -5.733 1.00 94.25 105 PRO A C 1
ATOM 833 O O . PRO A 1 105 ? -13.101 10.002 -4.717 1.00 94.25 105 PRO A O 1
ATOM 836 N N . ALA A 1 106 ? -14.272 11.634 -5.719 1.00 95.06 106 ALA A N 1
ATOM 837 C CA . ALA A 1 106 ? -14.833 12.161 -4.475 1.00 95.06 106 ALA A CA 1
ATOM 838 C C . ALA A 1 106 ? -15.594 11.102 -3.657 1.00 95.06 106 ALA A C 1
ATOM 840 O O . ALA A 1 106 ? -15.616 11.186 -2.433 1.00 95.06 106 ALA A O 1
ATOM 841 N N . PHE A 1 107 ? -16.177 10.086 -4.305 1.00 94.75 107 PHE A N 1
ATOM 842 C CA . PHE A 1 107 ? -16.907 9.025 -3.605 1.00 94.75 107 PHE A CA 1
ATOM 843 C C . PHE A 1 107 ? -16.019 8.249 -2.617 1.00 94.75 107 PHE A C 1
ATOM 845 O O . PHE A 1 107 ? -16.499 7.911 -1.544 1.00 94.75 107 PHE A O 1
ATOM 852 N N . LEU A 1 108 ? -14.722 8.070 -2.906 1.00 93.00 108 LEU A N 1
ATOM 853 C CA . LEU A 1 108 ? -13.784 7.411 -1.987 1.00 93.00 108 LEU A CA 1
ATOM 854 C C . LEU A 1 108 ? -13.597 8.215 -0.693 1.00 93.00 108 LEU A C 1
ATOM 856 O O . LEU A 1 108 ? -13.450 7.646 0.385 1.00 93.00 108 LEU A O 1
ATOM 860 N N . LEU A 1 109 ? -13.638 9.550 -0.779 1.00 92.75 109 LEU A N 1
ATOM 861 C CA . LEU A 1 109 ? -13.615 10.409 0.405 1.00 92.75 109 LEU A CA 1
ATOM 862 C C . LEU A 1 109 ? -14.913 10.278 1.209 1.00 92.75 109 LEU A C 1
ATOM 864 O O . LEU A 1 109 ? -14.865 10.240 2.435 1.00 92.75 109 LEU A O 1
ATOM 868 N N . TYR A 1 110 ? -16.063 10.202 0.538 1.00 94.81 110 TYR A N 1
ATOM 869 C CA . TYR A 1 110 ? -17.342 9.990 1.218 1.00 94.81 110 TYR A CA 1
ATOM 870 C C . TYR A 1 110 ? -17.400 8.626 1.912 1.00 94.81 110 TYR A C 1
ATOM 872 O O . TYR A 1 110 ? -17.799 8.568 3.071 1.00 94.81 110 TYR A O 1
ATOM 880 N N . GLU A 1 111 ? -16.936 7.558 1.261 1.00 93.69 111 GLU A N 1
ATOM 881 C CA . GLU A 1 111 ? -16.822 6.227 1.871 1.00 93.69 111 GLU A CA 1
ATOM 882 C C . GLU A 1 111 ? -15.906 6.244 3.099 1.00 93.69 111 GLU A C 1
ATOM 884 O O . GLU A 1 111 ? -16.276 5.716 4.147 1.00 93.69 111 GLU A O 1
ATOM 889 N N . LEU A 1 112 ? -14.756 6.923 3.014 1.00 92.62 112 LEU A N 1
ATOM 890 C CA . LEU A 1 112 ? -13.865 7.106 4.160 1.00 92.62 112 LEU A CA 1
ATOM 891 C C . LEU A 1 112 ? -14.557 7.846 5.315 1.00 92.62 112 LEU A C 1
ATOM 893 O O . LEU A 1 112 ? -14.393 7.465 6.472 1.00 92.62 112 LEU A O 1
ATOM 897 N N . ILE A 1 113 ? -15.320 8.904 5.026 1.00 94.06 113 ILE A N 1
ATOM 898 C CA . ILE A 1 113 ? -16.036 9.674 6.054 1.00 94.06 113 ILE A CA 1
ATOM 899 C C . ILE A 1 113 ? -17.096 8.811 6.745 1.00 94.06 113 ILE A C 1
ATOM 901 O O . ILE A 1 113 ? -17.207 8.868 7.972 1.00 94.06 113 ILE A O 1
ATOM 905 N N . GLU A 1 114 ? -17.867 8.026 5.990 1.00 94.19 114 GLU A N 1
ATOM 906 C CA . GLU A 1 114 ? -18.872 7.128 6.569 1.00 94.19 114 GLU A CA 1
ATOM 907 C C . GLU A 1 114 ? -18.217 6.037 7.429 1.00 94.19 114 GLU A C 1
ATOM 909 O O . GLU A 1 114 ? -18.603 5.862 8.585 1.00 94.19 114 GLU A O 1
ATOM 914 N N . ASP A 1 115 ? -17.147 5.398 6.942 1.00 92.75 115 ASP A N 1
ATOM 915 C CA . ASP A 1 115 ? -16.385 4.404 7.712 1.00 92.75 115 ASP A CA 1
ATOM 916 C C . ASP A 1 115 ? -15.817 5.010 9.011 1.00 92.75 115 ASP A C 1
ATOM 918 O O . ASP A 1 115 ? -15.947 4.437 10.097 1.00 92.75 115 ASP A O 1
ATOM 922 N N . MET A 1 116 ? -15.265 6.227 8.949 1.00 92.88 116 MET A N 1
ATOM 923 C CA . MET A 1 116 ? -14.799 6.945 10.138 1.00 92.88 116 MET A CA 1
ATOM 924 C C . MET A 1 116 ? -15.934 7.251 11.121 1.00 92.88 116 MET A C 1
ATOM 926 O O . MET A 1 116 ? -15.744 7.114 12.333 1.00 92.88 116 MET A O 1
ATOM 930 N N . ARG A 1 117 ? -17.113 7.657 10.635 1.00 94.06 117 ARG A N 1
ATOM 931 C CA . ARG A 1 117 ? -18.278 7.933 11.486 1.00 94.06 117 ARG A CA 1
ATOM 932 C C . ARG A 1 117 ? -18.730 6.672 12.217 1.00 94.06 117 ARG A C 1
ATOM 934 O O . ARG A 1 117 ? -18.972 6.722 13.425 1.00 94.06 117 ARG A O 1
ATOM 941 N N . ASP A 1 118 ? -18.777 5.542 11.523 1.00 93.06 118 ASP A N 1
ATOM 942 C CA . ASP A 1 118 ? -19.147 4.259 12.115 1.00 93.06 118 ASP A CA 1
ATOM 943 C C . ASP A 1 118 ? -18.135 3.794 13.163 1.00 93.06 118 ASP A C 1
ATOM 945 O O . ASP A 1 118 ? -18.528 3.366 14.255 1.00 93.06 118 ASP A O 1
ATOM 949 N N . ARG A 1 119 ? -16.833 3.954 12.899 1.00 92.62 119 ARG A N 1
ATOM 950 C CA . ARG A 1 119 ? -15.774 3.680 13.886 1.00 92.62 119 ARG A CA 1
ATOM 951 C C . ARG A 1 119 ? -15.911 4.557 15.130 1.00 92.62 119 ARG A C 1
ATOM 953 O O . ARG A 1 119 ? -15.825 4.045 16.247 1.00 92.62 119 ARG A O 1
ATOM 960 N N . ILE A 1 120 ? -16.179 5.855 14.967 1.00 93.12 120 ILE A N 1
ATOM 961 C CA . ILE A 1 120 ? -16.400 6.781 16.091 1.00 93.12 120 ILE A CA 1
ATOM 962 C C . ILE A 1 120 ? -17.618 6.346 16.916 1.00 93.12 120 ILE A C 1
ATOM 964 O O . ILE A 1 120 ? -17.530 6.259 18.142 1.00 93.12 120 ILE A O 1
ATOM 968 N N . ASN A 1 121 ? -18.728 5.993 16.263 1.00 94.50 121 ASN A N 1
ATOM 969 C CA . ASN A 1 121 ? -19.937 5.513 16.935 1.00 94.50 121 ASN A CA 1
ATOM 970 C C . ASN A 1 121 ? -19.698 4.202 17.704 1.00 94.50 121 ASN A C 1
ATOM 972 O O . ASN A 1 121 ? -20.154 4.054 18.842 1.00 94.50 121 ASN A O 1
ATOM 976 N N . LYS A 1 122 ? -18.953 3.250 17.124 1.00 93.31 122 LYS A N 1
ATOM 977 C CA . LYS A 1 122 ? -18.521 2.029 17.825 1.00 93.31 122 LYS A CA 1
ATOM 978 C C . LYS A 1 122 ? -17.654 2.374 19.041 1.00 93.31 122 LYS A C 1
ATOM 980 O O . LYS A 1 122 ? -17.914 1.869 20.133 1.00 93.31 122 LYS A O 1
ATOM 985 N N . GLY A 1 123 ? -16.676 3.267 18.879 1.00 94.38 123 GLY A N 1
ATOM 986 C CA . GLY A 1 123 ? -15.809 3.745 19.959 1.00 94.38 123 GLY A CA 1
ATOM 987 C C . GLY A 1 123 ? -16.590 4.375 21.116 1.00 94.38 123 GLY A C 1
ATOM 988 O O . GLY A 1 123 ? -16.327 4.056 22.278 1.00 94.38 123 GLY A O 1
ATOM 989 N N . LEU A 1 124 ? -17.607 5.190 20.810 1.00 95.44 124 LEU A N 1
ATOM 990 C CA . LEU A 1 124 ? -18.509 5.776 21.805 1.00 95.44 124 LEU A CA 1
ATOM 991 C C . LEU A 1 124 ? -19.245 4.693 22.605 1.00 95.44 124 LEU A C 1
ATOM 993 O O . LEU A 1 124 ? -19.220 4.718 23.833 1.00 95.44 124 LEU A O 1
ATOM 997 N N . ARG A 1 125 ? -19.823 3.689 21.934 1.00 94.94 125 ARG A N 1
ATOM 998 C CA . ARG A 1 125 ? -20.510 2.570 22.610 1.00 94.94 125 ARG A CA 1
ATOM 999 C C . ARG A 1 125 ? -19.574 1.779 23.526 1.00 94.94 125 ARG A C 1
ATOM 1001 O O . ARG A 1 125 ? -19.984 1.351 24.609 1.00 94.94 125 ARG A O 1
ATOM 1008 N N . VAL A 1 126 ? -18.317 1.585 23.119 1.00 95.31 126 VAL A N 1
ATOM 1009 C CA . VAL A 1 126 ? -17.297 0.937 23.959 1.00 95.31 126 VAL A CA 1
ATOM 1010 C C . VAL A 1 126 ? -17.003 1.783 25.204 1.00 95.31 126 VAL A C 1
ATOM 1012 O O . VAL A 1 126 ? -16.942 1.233 26.305 1.00 95.31 126 VAL A O 1
ATOM 1015 N N . ALA A 1 127 ? -16.871 3.103 25.058 1.00 94.56 127 ALA A N 1
ATOM 1016 C CA . ALA A 1 127 ? -16.648 4.015 26.178 1.00 94.56 127 ALA A CA 1
ATOM 1017 C C . ALA A 1 127 ? -17.841 4.044 27.151 1.00 94.56 127 ALA A C 1
ATOM 1019 O O . ALA A 1 127 ? -17.651 3.891 28.358 1.00 94.56 127 ALA A O 1
ATOM 1020 N N . GLU A 1 128 ? -19.073 4.143 26.644 1.00 94.62 128 GLU A N 1
ATOM 1021 C CA . GLU A 1 128 ? -20.292 4.069 27.462 1.00 94.62 128 GLU A CA 1
ATOM 1022 C C . GLU A 1 128 ? -20.378 2.751 28.242 1.00 94.62 128 GLU A C 1
ATOM 1024 O O . GLU A 1 128 ? -20.698 2.740 29.433 1.00 94.62 128 GLU A O 1
ATOM 1029 N N . SER A 1 129 ? -20.046 1.632 27.590 1.00 91.81 129 SER A N 1
ATOM 1030 C CA . SER A 1 129 ? -20.024 0.309 28.224 1.00 91.81 129 SER A CA 1
ATOM 1031 C C . SER A 1 129 ? -18.990 0.231 29.347 1.00 91.81 129 SER A C 1
ATOM 1033 O O . SER A 1 129 ? -19.264 -0.353 30.396 1.00 91.81 129 SER A O 1
ATOM 1035 N N . ALA A 1 130 ? -17.817 0.842 29.156 1.00 92.75 130 ALA A N 1
ATOM 1036 C CA . ALA A 1 130 ? -16.781 0.907 30.180 1.00 92.75 130 ALA A CA 1
ATOM 1037 C C . ALA A 1 130 ? -17.253 1.704 31.404 1.00 92.75 130 ALA A C 1
ATOM 1039 O O . ALA A 1 130 ? -17.130 1.208 32.521 1.00 92.75 130 ALA A O 1
ATOM 1040 N N . VAL A 1 131 ? -17.866 2.878 31.197 1.00 91.50 131 VAL A N 1
ATOM 1041 C CA . VAL A 1 131 ? -18.417 3.715 32.280 1.00 91.50 131 VAL A CA 1
ATOM 1042 C C . VAL A 1 131 ? -19.490 2.963 33.071 1.00 91.50 131 VAL A C 1
ATOM 1044 O O . VAL A 1 131 ? -19.441 2.935 34.299 1.00 91.50 131 VAL A O 1
ATOM 1047 N N . ARG A 1 132 ? -20.418 2.277 32.389 1.00 87.81 132 ARG A N 1
ATOM 1048 C CA . ARG A 1 132 ? -21.452 1.451 33.047 1.00 87.81 132 ARG A CA 1
ATOM 1049 C C . ARG A 1 132 ? -20.864 0.265 33.815 1.00 87.81 132 ARG A C 1
ATOM 1051 O O . ARG A 1 132 ? -21.437 -0.170 34.808 1.00 87.81 132 ARG A O 1
ATOM 1058 N N . GLY A 1 133 ? -19.723 -0.258 33.370 1.00 80.88 133 GLY A N 1
ATOM 1059 C CA . GLY A 1 133 ? -19.041 -1.377 34.011 1.00 80.88 133 GLY A CA 1
ATOM 1060 C C . GLY A 1 133 ? -18.329 -1.026 35.321 1.00 80.88 133 GLY A C 1
ATOM 1061 O O . GLY A 1 133 ? -18.049 -1.951 36.089 1.00 80.88 133 GLY A O 1
ATOM 1062 N N . VAL A 1 134 ? -18.043 0.258 35.601 1.00 80.69 134 VAL A N 1
ATOM 1063 C CA . VAL A 1 134 ? -17.161 0.705 36.711 1.00 80.69 134 VAL A CA 1
ATOM 1064 C C . VAL A 1 134 ? -17.587 0.162 38.061 1.00 80.69 134 VAL A C 1
ATOM 1066 O O . VAL A 1 134 ? -16.758 -0.375 38.796 1.00 80.69 134 VAL A O 1
ATOM 1069 N N . SER A 1 135 ? -18.885 0.191 38.336 1.00 76.19 135 SER A N 1
ATOM 1070 C CA . SER A 1 135 ? -19.454 -0.299 39.589 1.00 76.19 135 SER A CA 1
ATOM 1071 C C . SER A 1 135 ? -19.285 -1.812 39.799 1.00 76.19 135 SER A C 1
ATOM 1073 O O . SER A 1 135 ? -19.465 -2.282 40.914 1.00 76.19 135 SER A O 1
ATOM 1075 N N . SER A 1 136 ? -18.950 -2.578 38.750 1.00 77.44 136 SER A N 1
ATOM 1076 C CA . SER A 1 136 ? -18.944 -4.050 38.771 1.00 77.44 136 SER A CA 1
ATOM 1077 C C . SER A 1 136 ? -17.558 -4.705 38.738 1.00 77.44 136 SER A C 1
ATOM 1079 O O . SER A 1 136 ? -17.386 -5.766 39.329 1.00 77.44 136 SER A O 1
ATOM 1081 N N . LYS A 1 137 ? -16.570 -4.121 38.042 1.00 74.31 137 LYS A N 1
ATOM 1082 C CA . LYS A 1 137 ? -15.295 -4.809 37.724 1.00 74.31 137 LYS A CA 1
ATOM 1083 C C . LYS A 1 137 ? -14.030 -4.119 38.241 1.00 74.31 137 LYS A C 1
ATOM 1085 O O . LYS A 1 137 ? -12.934 -4.637 38.037 1.00 74.31 137 LYS A O 1
ATOM 1090 N N . GLY A 1 138 ? -14.165 -2.996 38.946 1.00 85.06 138 GLY A N 1
ATOM 1091 C CA . GLY A 1 138 ? -13.029 -2.214 39.429 1.00 85.06 138 GLY A CA 1
ATOM 1092 C C . GLY A 1 138 ? -12.301 -1.469 38.302 1.00 85.06 138 GLY A C 1
ATOM 1093 O O . GLY A 1 138 ? -12.199 -1.925 37.162 1.00 85.06 138 GLY A O 1
ATOM 1094 N N . GLU A 1 139 ? -11.778 -0.289 38.624 1.00 89.19 139 GLU A N 1
ATOM 1095 C CA . GLU A 1 139 ? -11.284 0.684 37.642 1.00 89.19 139 GLU A CA 1
ATOM 1096 C C . GLU A 1 139 ? -10.164 0.136 36.738 1.00 89.19 139 GLU A C 1
ATOM 1098 O O . GLU A 1 139 ? -10.214 0.263 35.513 1.00 89.19 139 GLU A O 1
ATOM 1103 N N . LYS A 1 140 ? -9.170 -0.545 37.322 1.00 89.69 140 LYS A N 1
ATOM 1104 C CA . LYS A 1 140 ? -7.982 -1.026 36.596 1.00 89.69 140 LYS A CA 1
ATOM 1105 C C . LYS A 1 140 ? -8.323 -2.033 35.490 1.00 89.69 140 LYS A C 1
ATOM 1107 O O . LYS A 1 140 ? -7.750 -1.961 34.402 1.00 89.69 140 LYS A O 1
ATOM 1112 N N . VAL A 1 141 ? -9.251 -2.952 35.761 1.00 91.00 141 VAL A N 1
ATOM 1113 C CA . VAL A 1 141 ? -9.690 -3.979 34.800 1.00 91.00 141 VAL A CA 1
ATOM 1114 C C . VAL A 1 141 ? -10.420 -3.321 33.632 1.00 91.00 141 VAL A C 1
ATOM 1116 O O . VAL A 1 141 ? -10.168 -3.639 32.472 1.00 91.00 141 VAL A O 1
ATOM 1119 N N . ILE A 1 142 ? -11.264 -2.335 33.928 1.00 93.44 142 ILE A N 1
ATOM 1120 C CA . ILE A 1 142 ? -12.061 -1.634 32.920 1.00 93.44 142 ILE A CA 1
ATOM 1121 C C . ILE A 1 142 ? -11.198 -0.764 32.025 1.00 93.44 142 ILE A C 1
ATOM 1123 O O . ILE A 1 142 ? -11.416 -0.755 30.819 1.00 93.44 142 ILE A O 1
ATOM 1127 N N . ILE A 1 143 ? -10.186 -0.083 32.566 1.00 92.81 143 ILE A N 1
ATOM 1128 C CA . ILE A 1 143 ? -9.248 0.693 31.746 1.00 92.81 143 ILE A CA 1
ATOM 1129 C C . ILE A 1 143 ? -8.522 -0.219 30.747 1.00 92.81 143 ILE A C 1
ATOM 1131 O O . ILE A 1 143 ? -8.362 0.147 29.580 1.00 92.81 143 ILE A O 1
ATOM 1135 N N . GLN A 1 144 ? -8.091 -1.410 31.173 1.00 94.06 144 GLN A N 1
ATOM 1136 C CA . GLN A 1 144 ? -7.451 -2.374 30.273 1.00 94.06 144 GLN A CA 1
ATOM 1137 C C . GLN A 1 144 ? -8.422 -2.882 29.199 1.00 94.06 144 GLN A C 1
ATOM 1139 O O . GLN A 1 144 ? -8.074 -2.902 28.017 1.00 94.06 144 GLN A O 1
ATOM 1144 N N . GLU A 1 145 ? -9.647 -3.242 29.589 1.00 92.88 145 GLU A N 1
ATOM 1145 C CA . GLU A 1 145 ? -10.675 -3.737 28.671 1.00 92.88 145 GLU A CA 1
ATOM 1146 C C . GLU A 1 145 ? -11.109 -2.664 27.658 1.00 92.88 145 GLU A C 1
ATOM 1148 O O . GLU A 1 145 ? -11.181 -2.948 26.461 1.00 92.88 145 GLU A O 1
ATOM 1153 N N . LEU A 1 146 ? -11.312 -1.424 28.115 1.00 94.75 146 LEU A N 1
ATOM 1154 C CA . LEU A 1 146 ? -11.610 -0.258 27.284 1.00 94.75 146 LEU A CA 1
ATOM 1155 C C . LEU A 1 146 ? -10.515 -0.048 26.241 1.00 94.75 146 LEU A C 1
ATOM 1157 O O . LEU A 1 146 ? -10.817 0.018 25.057 1.00 94.75 146 LEU A O 1
ATOM 1161 N N . ARG A 1 147 ? -9.239 -0.000 26.646 1.00 94.06 147 ARG A N 1
ATOM 1162 C CA . ARG A 1 147 ? -8.118 0.203 25.710 1.00 94.06 147 ARG A CA 1
ATOM 1163 C C . ARG A 1 147 ? -8.066 -0.870 24.626 1.00 94.06 147 ARG A C 1
ATOM 1165 O O . ARG A 1 147 ? -7.811 -0.541 23.468 1.00 94.06 147 ARG A O 1
ATOM 1172 N N . ARG A 1 148 ? -8.302 -2.136 24.990 1.00 94.12 148 ARG A N 1
ATOM 1173 C CA . ARG A 1 148 ? -8.324 -3.252 24.037 1.00 94.12 148 ARG A CA 1
ATOM 1174 C C . ARG A 1 148 ? -9.492 -3.113 23.057 1.00 94.12 148 ARG A C 1
ATOM 1176 O O . ARG A 1 148 ? -9.261 -3.010 21.857 1.00 94.12 148 ARG A O 1
ATOM 1183 N N . LYS A 1 149 ? -10.721 -3.028 23.572 1.00 93.31 149 LYS A N 1
ATOM 1184 C CA . LYS A 1 149 ? -11.945 -2.961 22.756 1.00 93.31 149 LYS A CA 1
ATOM 1185 C C . LYS A 1 149 ? -12.019 -1.702 21.899 1.00 93.31 149 LYS A C 1
ATOM 1187 O O . LYS A 1 149 ? -12.501 -1.756 20.778 1.00 93.31 149 LYS A O 1
ATOM 1192 N N . TYR A 1 150 ? -11.527 -0.573 22.403 1.00 93.56 150 TYR A N 1
ATOM 1193 C CA . TYR A 1 150 ? -11.496 0.681 21.656 1.00 93.56 150 TYR A CA 1
ATOM 1194 C C . TYR A 1 150 ? -10.532 0.593 20.469 1.00 93.56 150 TYR A C 1
ATOM 1196 O O . TYR A 1 150 ? -10.852 1.048 19.377 1.00 93.56 150 TYR A O 1
ATOM 1204 N N . ARG A 1 151 ? -9.367 -0.048 20.652 1.00 90.25 151 ARG A N 1
ATOM 1205 C CA . ARG A 1 151 ? -8.425 -0.293 19.554 1.00 90.25 151 ARG A CA 1
ATOM 1206 C C . ARG A 1 151 ? -9.020 -1.219 18.494 1.00 90.25 151 ARG A C 1
ATOM 1208 O O . ARG A 1 151 ? -8.834 -0.945 17.319 1.00 90.25 151 ARG A O 1
ATOM 1215 N N . GLU A 1 152 ? -9.710 -2.279 18.904 1.00 89.62 152 GLU A N 1
ATOM 1216 C CA . GLU A 1 152 ? -10.401 -3.202 17.989 1.00 89.62 152 GLU A CA 1
ATOM 1217 C C . GLU A 1 152 ? -11.494 -2.472 17.196 1.00 89.62 152 GLU A C 1
ATOM 1219 O O . GLU A 1 152 ? -11.462 -2.460 15.969 1.00 89.62 152 GLU A O 1
ATOM 1224 N N . ALA A 1 153 ? -12.375 -1.744 17.888 1.00 89.38 153 ALA A N 1
ATOM 1225 C CA . ALA A 1 153 ? -13.478 -1.000 17.280 1.00 89.38 153 ALA A CA 1
ATOM 1226 C C . ALA A 1 153 ? -13.033 0.062 16.260 1.00 89.38 153 ALA A C 1
ATOM 1228 O O . ALA A 1 153 ? -13.782 0.366 15.332 1.00 89.38 153 ALA A O 1
ATOM 1229 N N . LEU A 1 154 ? -11.843 0.645 16.443 1.00 88.50 154 LEU A N 1
ATOM 1230 C CA . LEU A 1 154 ? -11.277 1.624 15.516 1.00 88.50 154 LEU A CA 1
ATOM 1231 C C . LEU A 1 154 ? -10.435 1.007 14.395 1.00 88.50 154 LEU A C 1
ATOM 1233 O O . LEU A 1 154 ? -10.079 1.737 13.471 1.00 88.50 154 LEU A O 1
ATOM 1237 N N . ARG A 1 155 ? -10.070 -0.277 14.467 1.00 84.56 155 ARG A N 1
ATOM 1238 C CA . ARG A 1 155 ? -9.233 -0.933 13.449 1.00 84.56 155 ARG A CA 1
ATOM 1239 C C . ARG A 1 155 ? -10.053 -1.619 12.369 1.00 84.56 155 ARG A C 1
ATOM 1241 O O . ARG A 1 155 ? -9.732 -1.435 11.204 1.00 84.56 155 ARG A O 1
ATOM 1248 N N . GLU A 1 156 ? -11.143 -2.278 12.742 1.00 75.75 156 GLU A N 1
ATOM 1249 C CA . GLU A 1 156 ? -12.015 -2.972 11.791 1.00 75.75 156 GLU A CA 1
ATOM 1250 C C . GLU A 1 156 ? -12.640 -2.010 10.761 1.00 75.75 156 GLU A C 1
ATOM 1252 O O . GLU A 1 156 ? -13.341 -1.063 11.135 1.00 75.75 156 GLU A O 1
ATOM 1257 N N . GLY A 1 157 ? -12.422 -2.278 9.470 1.00 70.19 157 GLY A N 1
ATOM 1258 C CA . GLY A 1 157 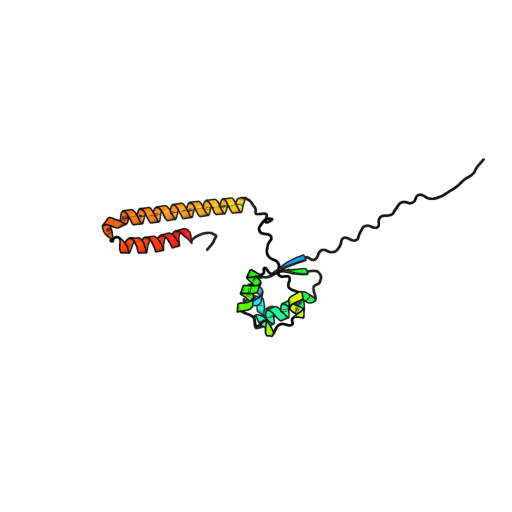? -13.018 -1.554 8.341 1.00 70.19 157 GLY A CA 1
ATOM 1259 C C . GLY A 1 157 ? -12.131 -1.606 7.092 1.00 70.19 157 GLY A C 1
ATOM 1260 O O . GLY A 1 157 ? -11.221 -2.419 7.012 1.00 70.19 157 GLY 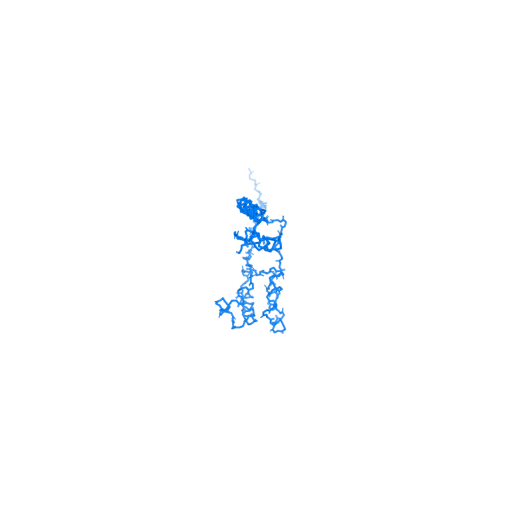A O 1
ATOM 1261 N N . ILE A 1 158 ? -12.362 -0.708 6.130 1.00 62.84 158 ILE A N 1
ATOM 1262 C CA . ILE A 1 158 ? -11.717 -0.714 4.791 1.00 62.84 158 ILE A CA 1
ATOM 1263 C C . ILE A 1 158 ? -10.171 -0.588 4.831 1.00 62.84 158 ILE A C 1
ATOM 1265 O O . ILE A 1 158 ? -9.499 -0.867 3.844 1.00 62.84 158 ILE A O 1
ATOM 1269 N N . ILE A 1 159 ? -9.602 -0.161 5.961 1.00 58.06 159 ILE A N 1
ATOM 1270 C CA . ILE A 1 159 ? -8.169 0.164 6.126 1.00 58.06 159 ILE A CA 1
ATOM 1271 C C . ILE A 1 159 ? -7.395 -0.941 6.886 1.00 58.06 159 ILE A C 1
ATOM 1273 O O . ILE A 1 159 ? -6.217 -0.755 7.178 1.00 58.06 159 ILE A O 1
ATOM 1277 N N . ASP A 1 160 ? -8.034 -2.062 7.235 1.00 50.84 160 ASP A N 1
ATOM 1278 C CA . ASP A 1 160 ? -7.367 -3.191 7.919 1.00 50.84 160 ASP A CA 1
ATOM 1279 C C . ASP A 1 160 ? -6.679 -4.161 6.939 1.00 50.84 160 ASP A C 1
ATOM 1281 O O . ASP A 1 160 ? -7.253 -4.417 5.853 1.00 50.84 160 ASP A O 1
#